Protein AF-A0A7C2PET0-F1 (afdb_monomer)

Nearest PDB structures (foldseek):
  1p65-assembly1_A  TM=3.162E-01  e=4.883E+00  Porcine reproductive and respiratory syndrome virus
  1p65-assembly1_B  TM=2.346E-01  e=8.037E+00  Porcine reproductive and respiratory syndrome virus

Secondary structure (DSSP, 8-state):
----TTTT---GGG---SPPP-HHHHHHHHTTS-TT-EEETTTEEE-----SSHHHHHHHHT-

Sequence (63 aa):
MAECELSDKKCIPCAGGVPPLKGEELRTIHEQLGADWNLVEDHHIDKEYVFDDFLGALKFTNK

Radius of gyration: 18.7 Å; Cα contacts (8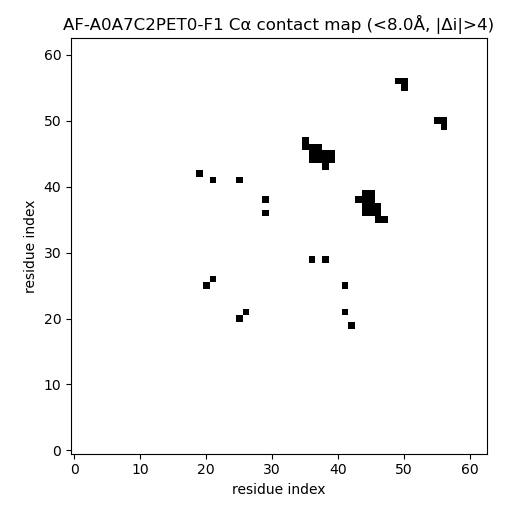 Å, |Δi|>4): 23; chains: 1; bounding box: 40×28×48 Å

pLDDT: mean 84.47, std 13.45, range [49.34, 97.62]

Structure (mmCIF, N/CA/C/O backbone):
data_AF-A0A7C2PET0-F1
#
_entry.id   AF-A0A7C2PET0-F1
#
loop_
_atom_site.group_PDB
_atom_site.id
_atom_site.type_symbol
_atom_site.label_atom_id
_atom_site.label_alt_id
_atom_site.label_comp_id
_atom_site.label_asym_id
_atom_site.label_entity_id
_atom_site.label_seq_id
_atom_site.pdbx_PDB_ins_code
_atom_site.Cartn_x
_atom_site.Cartn_y
_atom_site.Cartn_z
_atom_site.occupancy
_atom_site.B_iso_or_equiv
_atom_site.auth_seq_id
_atom_site.auth_comp_id
_atom_site.auth_asym_id
_atom_site.auth_atom_id
_atom_site.pdbx_PDB_model_num
ATOM 1 N N . MET A 1 1 ? 20.405 -18.667 30.957 1.00 49.34 1 MET A N 1
ATOM 2 C CA . MET A 1 1 ? 19.584 -18.383 29.763 1.00 49.34 1 MET A CA 1
ATOM 3 C C . MET A 1 1 ? 19.707 -16.893 29.536 1.00 49.34 1 MET A C 1
ATOM 5 O O . MET A 1 1 ? 19.484 -16.166 30.491 1.00 49.34 1 MET A O 1
ATOM 9 N N . ALA A 1 2 ? 20.219 -16.455 28.387 1.00 54.66 2 ALA A N 1
ATOM 10 C CA . ALA A 1 2 ? 20.433 -15.031 28.146 1.00 54.66 2 ALA A CA 1
ATOM 11 C C . ALA A 1 2 ? 19.071 -14.349 27.963 1.00 54.66 2 ALA A C 1
ATOM 13 O O . ALA A 1 2 ? 18.349 -14.666 27.020 1.00 54.66 2 ALA A O 1
ATOM 14 N N . GLU A 1 3 ? 18.720 -13.471 28.898 1.00 59.16 3 GLU A N 1
ATOM 15 C CA . GLU A 1 3 ? 17.599 -12.540 28.781 1.00 59.16 3 GLU A CA 1
ATOM 16 C C . GLU A 1 3 ? 17.855 -11.636 27.568 1.00 59.16 3 GLU A C 1
ATOM 18 O O . GLU A 1 3 ? 18.882 -10.961 27.475 1.00 59.16 3 GLU A O 1
ATOM 23 N N . CYS A 1 4 ? 16.966 -11.698 26.576 1.00 67.94 4 CYS A N 1
ATOM 24 C CA . CYS A 1 4 ? 17.032 -10.847 25.398 1.00 67.94 4 CYS A CA 1
ATOM 25 C C . CYS A 1 4 ? 16.169 -9.613 25.667 1.00 67.94 4 CYS A C 1
ATOM 27 O O . CYS A 1 4 ? 14.959 -9.652 25.467 1.00 67.94 4 CYS A O 1
ATOM 29 N N . GLU A 1 5 ? 16.807 -8.516 26.073 1.00 75.19 5 GLU A N 1
ATOM 30 C CA . GLU A 1 5 ? 16.214 -7.194 26.362 1.00 75.19 5 GLU A CA 1
ATOM 31 C C . GLU A 1 5 ? 15.284 -6.646 25.259 1.00 75.19 5 GLU A C 1
ATOM 33 O O . GLU A 1 5 ? 14.488 -5.737 25.484 1.00 75.19 5 GLU A O 1
ATOM 38 N N . LEU A 1 6 ? 15.390 -7.153 24.025 1.00 68.62 6 LEU A N 1
ATOM 39 C CA . LEU A 1 6 ? 14.490 -6.778 22.931 1.00 68.62 6 LEU A CA 1
ATOM 40 C C . LEU A 1 6 ? 13.100 -7.415 23.063 1.00 68.62 6 LEU A C 1
ATOM 42 O O . LEU A 1 6 ? 12.127 -6.808 22.625 1.00 68.62 6 LEU A O 1
ATOM 46 N N . SER A 1 7 ? 13.002 -8.597 23.672 1.00 71.25 7 SER A N 1
ATOM 47 C CA . SER A 1 7 ? 11.747 -9.347 23.862 1.00 71.25 7 SER A CA 1
ATOM 48 C C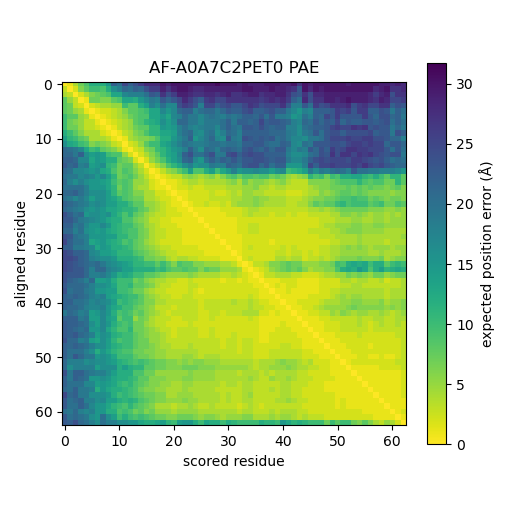 . SER A 1 7 ? 10.773 -8.619 24.789 1.00 71.25 7 SER A C 1
ATOM 50 O O . SER A 1 7 ? 9.562 -8.736 24.626 1.00 71.25 7 SER A O 1
ATOM 52 N N . ASP A 1 8 ? 11.307 -7.843 25.734 1.00 75.19 8 ASP A N 1
ATOM 53 C CA . ASP A 1 8 ? 10.531 -7.118 26.744 1.00 75.19 8 ASP A CA 1
ATOM 54 C C . ASP A 1 8 ? 10.055 -5.741 26.260 1.00 75.19 8 ASP A C 1
ATOM 56 O O . ASP A 1 8 ? 9.249 -5.069 26.914 1.00 75.19 8 ASP A O 1
ATOM 60 N N . LYS A 1 9 ? 10.517 -5.297 25.084 1.00 73.62 9 LYS A N 1
ATOM 61 C CA . LYS A 1 9 ? 10.095 -4.020 24.508 1.00 73.62 9 LYS A CA 1
ATOM 62 C C . LYS A 1 9 ? 8.679 -4.134 23.954 1.00 73.62 9 LYS A C 1
ATOM 64 O O . LYS A 1 9 ? 8.429 -4.764 22.930 1.00 73.62 9 LYS A O 1
ATOM 69 N N . LYS A 1 10 ? 7.741 -3.433 24.594 1.00 65.94 10 LYS A N 1
ATOM 70 C CA . LYS A 1 10 ? 6.386 -3.239 24.064 1.00 65.94 10 LYS A CA 1
ATOM 71 C C . LYS A 1 10 ? 6.414 -2.271 22.880 1.00 65.94 10 LYS A C 1
ATOM 73 O O . LYS A 1 10 ? 6.720 -1.092 23.037 1.00 65.94 10 LYS A O 1
ATOM 78 N N . CYS A 1 11 ? 6.058 -2.767 21.697 1.00 68.94 11 CYS A N 1
ATOM 79 C CA . CYS A 1 11 ? 5.843 -1.956 20.502 1.00 68.94 11 CYS A CA 1
ATOM 80 C C . CYS A 1 11 ? 4.536 -1.151 20.654 1.00 68.94 11 CYS A C 1
ATOM 82 O O . CYS A 1 11 ? 3.443 -1.670 20.444 1.00 68.94 11 CYS A O 1
ATOM 84 N N . ILE A 1 12 ? 4.651 0.111 21.074 1.00 63.38 12 ILE A N 1
ATOM 85 C CA . ILE A 1 12 ? 3.519 1.023 21.324 1.00 63.38 12 ILE A CA 1
ATOM 86 C C . ILE A 1 12 ? 2.783 1.496 20.045 1.00 63.38 12 ILE A C 1
ATOM 88 O O . ILE A 1 12 ? 1.568 1.676 20.132 1.00 63.38 12 ILE A O 1
ATOM 92 N N . PRO A 1 13 ? 3.412 1.657 18.854 1.00 56.25 13 PRO A N 1
ATOM 93 C CA . PRO A 1 13 ? 2.699 2.115 17.651 1.00 56.25 13 PRO A CA 1
ATOM 94 C C . PRO A 1 13 ? 1.494 1.240 17.276 1.00 56.25 13 PRO A C 1
ATOM 96 O O . PRO A 1 13 ? 0.501 1.736 16.757 1.00 56.25 13 PRO A O 1
ATOM 99 N N . CYS A 1 14 ? 1.559 -0.054 17.598 1.00 58.72 14 CYS A N 1
ATOM 100 C CA . CYS A 1 14 ? 0.531 -1.043 17.282 1.00 58.72 14 CYS A CA 1
ATOM 101 C C . CYS A 1 14 ? -0.523 -1.209 18.391 1.00 58.72 14 CYS A C 1
ATOM 103 O O . CYS A 1 14 ? -1.306 -2.153 18.343 1.00 58.72 14 CYS A O 1
ATOM 105 N N . ALA A 1 15 ? -0.577 -0.316 19.387 1.00 59.53 15 ALA A N 1
ATOM 106 C CA . ALA A 1 15 ? -1.570 -0.358 20.467 1.00 59.53 15 ALA A CA 1
ATOM 107 C C . ALA A 1 15 ? -3.006 0.026 20.024 1.00 59.53 15 ALA A C 1
ATOM 109 O O . ALA A 1 15 ? -3.839 0.355 20.861 1.00 59.53 15 ALA A O 1
ATOM 110 N N . GLY A 1 16 ? -3.293 0.016 18.715 1.00 61.78 16 GLY A N 1
ATOM 111 C CA . GLY A 1 16 ? -4.340 -0.820 18.102 1.00 61.78 16 GLY A CA 1
ATOM 112 C C . GLY A 1 16 ? -5.764 -0.805 18.668 1.00 61.78 16 GLY A C 1
ATOM 113 O O . GLY A 1 16 ? -6.470 -1.792 18.512 1.00 61.78 16 GLY A O 1
ATOM 114 N N . GLY A 1 17 ? -6.195 0.262 19.340 1.00 67.62 17 GLY A N 1
ATOM 115 C CA . GLY A 1 17 ? -7.561 0.400 19.863 1.00 67.62 17 GLY A CA 1
ATOM 116 C C . GLY A 1 17 ? -8.552 1.040 18.887 1.00 67.62 17 GLY A C 1
ATOM 117 O O . GLY A 1 17 ? -9.712 1.236 19.241 1.00 67.62 17 GLY A O 1
ATOM 118 N N . VAL A 1 18 ? -8.102 1.415 17.686 1.00 74.75 18 VAL A N 1
ATOM 119 C CA . VAL A 1 18 ? -8.957 2.067 16.691 1.00 74.75 18 VAL A CA 1
ATOM 120 C C . VAL A 1 18 ? -9.688 0.983 15.900 1.00 74.75 18 VAL A 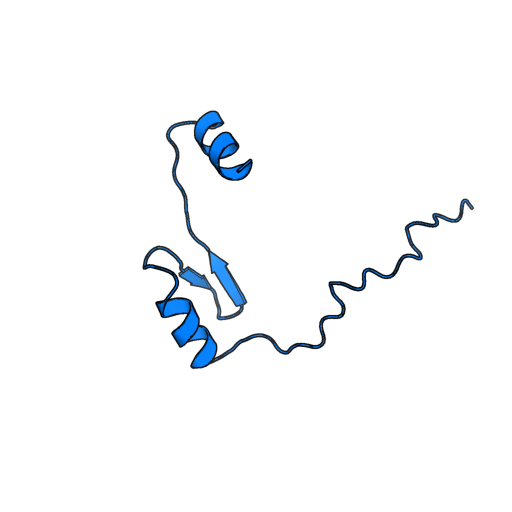C 1
ATOM 122 O O . VAL A 1 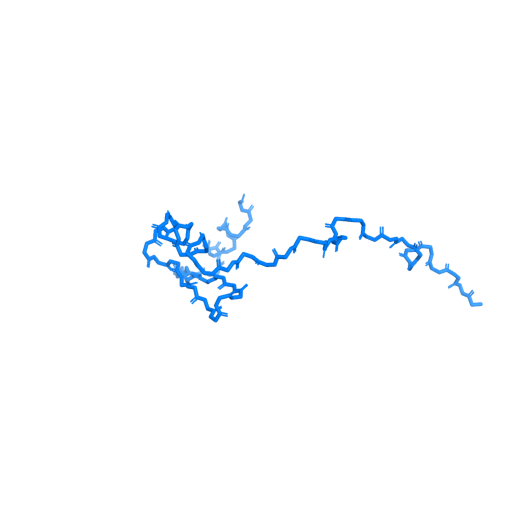18 ? -9.027 0.111 15.329 1.00 74.75 18 VAL A O 1
ATOM 125 N N . PRO A 1 19 ? -11.032 0.992 15.876 1.00 81.50 19 PRO A N 1
ATOM 126 C CA . PRO A 1 19 ? -11.777 0.041 15.073 1.00 81.50 19 PRO A CA 1
ATOM 127 C C . PRO A 1 19 ? -11.429 0.224 13.588 1.00 81.50 19 PRO A C 1
ATOM 129 O O . PRO A 1 19 ? -11.197 1.350 13.146 1.00 81.50 19 PRO A O 1
ATOM 132 N N . PRO A 1 20 ? -11.390 -0.867 12.808 1.00 84.69 20 PRO A N 1
ATOM 133 C CA . PRO A 1 20 ? -11.157 -0.779 11.373 1.00 84.69 20 PRO A CA 1
ATOM 134 C C . PRO A 1 20 ? -12.218 0.103 10.702 1.00 84.69 20 PRO A C 1
ATOM 136 O O . PRO A 1 20 ? -13.397 0.048 11.064 1.00 84.69 20 PRO A O 1
ATOM 139 N N . LEU A 1 21 ? -11.789 0.881 9.708 1.00 87.69 21 LEU A N 1
ATOM 140 C CA . LEU A 1 21 ? -12.662 1.696 8.867 1.00 87.69 21 LEU A CA 1
ATOM 141 C C . LEU A 1 21 ? -13.605 0.789 8.064 1.00 87.69 21 LEU A C 1
ATOM 143 O O . LEU A 1 21 ? -13.154 -0.194 7.481 1.00 87.69 21 LEU A O 1
ATOM 147 N N . LYS A 1 22 ? -14.908 1.093 8.037 1.00 89.12 22 LYS A N 1
ATOM 148 C CA . LYS A 1 22 ? -15.923 0.252 7.380 1.00 89.12 22 LYS A CA 1
ATOM 149 C C . LYS A 1 22 ? -17.038 1.075 6.744 1.00 89.12 22 LYS A C 1
ATOM 151 O O . LYS A 1 22 ? -17.263 2.228 7.103 1.00 89.12 22 LYS A O 1
ATOM 156 N N . GLY A 1 23 ? -17.786 0.438 5.845 1.00 90.69 23 GLY A N 1
ATOM 157 C CA . GLY A 1 23 ? -19.030 0.978 5.304 1.00 90.69 23 GLY A CA 1
ATOM 158 C C . GLY A 1 23 ? -18.824 2.194 4.401 1.00 90.69 23 GLY A C 1
ATOM 159 O O . GLY A 1 23 ? -17.949 2.205 3.540 1.00 90.69 23 GLY A O 1
ATOM 160 N N . GLU A 1 24 ? -19.673 3.207 4.569 1.00 91.75 24 GLU A N 1
ATOM 161 C CA . GLU A 1 24 ? -19.709 4.387 3.697 1.00 91.75 24 GLU A CA 1
ATOM 162 C C . GLU A 1 24 ? -18.425 5.221 3.774 1.00 91.75 24 GLU A C 1
ATOM 164 O O . GLU A 1 24 ? -17.931 5.686 2.749 1.00 91.75 24 GLU A O 1
ATOM 169 N N . GLU A 1 25 ? -17.845 5.362 4.966 1.00 90.62 25 GLU A N 1
ATOM 170 C CA . GLU A 1 25 ? -16.614 6.131 5.168 1.00 90.62 25 GLU A CA 1
ATOM 171 C C . GLU A 1 25 ? -15.425 5.478 4.446 1.00 90.62 25 GLU A C 1
ATOM 173 O O . GLU A 1 25 ? -14.673 6.155 3.745 1.00 90.62 25 GLU A O 1
ATOM 178 N N . LEU A 1 26 ? -15.321 4.144 4.530 1.00 92.69 26 LEU A N 1
ATOM 179 C CA . LEU A 1 26 ? -14.336 3.357 3.784 1.00 92.69 26 LEU A CA 1
ATOM 180 C C . LEU A 1 26 ? -14.465 3.590 2.279 1.00 92.69 26 LEU A C 1
ATOM 182 O O . LEU A 1 26 ? -13.475 3.890 1.616 1.00 92.69 26 LEU A O 1
ATOM 186 N N . ARG A 1 27 ? -15.689 3.498 1.754 1.00 90.31 27 ARG A N 1
ATOM 187 C CA . ARG A 1 27 ? -15.962 3.712 0.330 1.00 90.31 27 ARG A CA 1
ATOM 188 C C . ARG A 1 27 ? -15.662 5.139 -0.117 1.00 90.31 27 ARG A C 1
ATOM 190 O O . ARG A 1 27 ? -15.054 5.323 -1.159 1.00 90.31 27 ARG A O 1
ATOM 197 N N . THR A 1 28 ? -16.024 6.135 0.685 1.00 92.00 28 THR A N 1
ATOM 198 C CA . THR A 1 28 ? -15.805 7.556 0.367 1.00 92.00 28 THR A CA 1
ATOM 199 C C . THR A 1 28 ? -14.319 7.889 0.269 1.00 92.00 28 THR A C 1
ATOM 201 O O . THR A 1 28 ? -13.904 8.686 -0.570 1.00 92.00 28 THR A O 1
ATOM 204 N N . ILE A 1 29 ? -13.501 7.293 1.138 1.00 92.31 29 ILE A N 1
ATOM 205 C CA . ILE A 1 29 ? -12.045 7.448 1.086 1.00 92.31 29 ILE A CA 1
ATOM 206 C C . ILE A 1 29 ? -11.467 6.633 -0.073 1.00 92.31 29 ILE A C 1
ATOM 208 O O . ILE A 1 29 ? -10.605 7.133 -0.790 1.00 92.31 29 ILE A O 1
ATOM 212 N N . HIS A 1 30 ? -11.961 5.413 -0.298 1.00 92.50 30 HIS A N 1
ATOM 213 C CA . HIS A 1 30 ? -11.539 4.578 -1.423 1.00 92.50 30 HIS A CA 1
ATOM 214 C C . HIS A 1 30 ? -11.799 5.252 -2.775 1.00 92.50 30 HIS A C 1
ATOM 216 O O . HIS A 1 30 ? -10.909 5.265 -3.610 1.00 92.50 30 HIS A O 1
ATOM 222 N N . GLU A 1 31 ? -12.934 5.928 -2.954 1.00 91.25 31 GLU A N 1
ATOM 223 C CA . GLU A 1 31 ? -13.261 6.680 -4.176 1.00 91.25 31 GLU A CA 1
ATOM 224 C C . GLU A 1 31 ? -12.294 7.853 -4.456 1.00 91.25 31 GLU A C 1
ATOM 226 O O . GLU A 1 31 ? -12.186 8.313 -5.593 1.00 91.25 31 GLU A O 1
ATOM 231 N N . GLN A 1 32 ? -11.554 8.330 -3.447 1.00 93.31 32 GLN A N 1
ATOM 232 C CA . GLN A 1 32 ? -10.507 9.349 -3.618 1.00 93.31 32 GLN A CA 1
ATOM 233 C C . GLN A 1 32 ? -9.168 8.744 -4.064 1.00 93.31 32 GLN A C 1
ATOM 235 O O . GLN A 1 32 ? -8.324 9.444 -4.632 1.00 93.31 32 GLN A O 1
ATOM 240 N N . LEU A 1 33 ? -8.958 7.451 -3.807 1.00 86.38 33 LEU A N 1
ATOM 241 C CA . LEU A 1 33 ? -7.804 6.695 -4.270 1.00 86.38 33 LEU A CA 1
ATOM 242 C C . LEU A 1 33 ? -8.104 6.307 -5.720 1.00 86.38 33 LEU A C 1
ATOM 244 O O . LEU A 1 33 ? -8.972 5.484 -5.972 1.00 86.38 33 LEU A O 1
ATOM 248 N N . GLY A 1 34 ? -7.449 6.967 -6.681 1.00 82.88 34 GLY A N 1
ATOM 249 C CA . GLY A 1 34 ? -7.764 6.832 -8.112 1.00 82.88 34 GLY A CA 1
ATOM 250 C C . GLY A 1 34 ? -7.939 5.385 -8.604 1.00 82.88 34 GLY A C 1
ATOM 251 O O . GLY A 1 34 ? -7.442 4.449 -7.987 1.00 82.88 34 GLY A O 1
ATOM 252 N N . ALA A 1 35 ? -8.602 5.224 -9.752 1.00 79.94 35 ALA A N 1
ATOM 253 C CA . ALA A 1 35 ? -9.261 3.991 -10.216 1.00 79.94 35 ALA A CA 1
ATOM 254 C C . ALA A 1 35 ? -8.460 2.669 -10.205 1.00 79.94 35 ALA A C 1
ATOM 256 O O . ALA A 1 35 ? -9.063 1.610 -10.331 1.00 79.94 35 ALA A O 1
ATOM 257 N N . ASP A 1 36 ? -7.137 2.705 -10.066 1.00 91.81 36 ASP A N 1
ATOM 258 C CA . ASP A 1 36 ? -6.284 1.512 -10.059 1.00 91.81 36 ASP A CA 1
ATOM 259 C C . ASP A 1 36 ? -6.145 0.861 -8.668 1.00 91.81 36 ASP A C 1
ATOM 261 O O . ASP A 1 36 ? -5.481 -0.168 -8.546 1.00 91.81 36 ASP A O 1
ATOM 265 N N . TRP A 1 37 ? -6.677 1.484 -7.609 1.00 94.56 37 TRP A N 1
ATOM 266 C CA . TRP A 1 37 ? -6.683 0.907 -6.264 1.00 94.56 37 TRP A CA 1
ATOM 267 C C . TRP A 1 37 ? -7.903 0.012 -6.069 1.00 94.56 37 TRP A C 1
ATOM 269 O O . TRP A 1 37 ? -9.040 0.481 -6.126 1.00 94.56 37 TRP A O 1
ATOM 279 N N . ASN A 1 38 ? -7.684 -1.257 -5.747 1.00 93.81 38 ASN A N 1
ATOM 280 C CA . ASN A 1 38 ? -8.754 -2.192 -5.424 1.00 93.81 38 ASN A CA 1
ATOM 281 C C . ASN A 1 38 ? -8.956 -2.25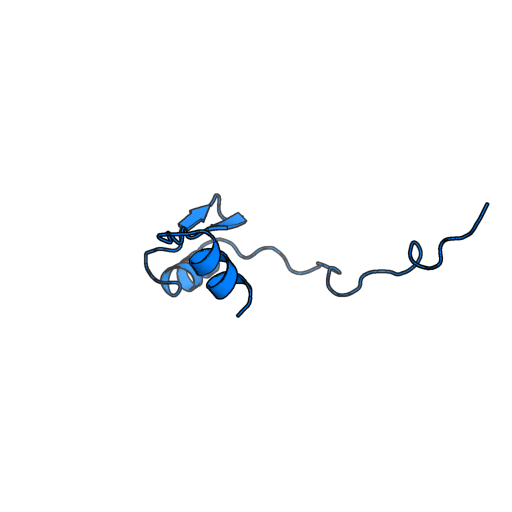7 -3.915 1.00 93.81 38 ASN A C 1
ATOM 283 O O . ASN A 1 38 ? -7.988 -2.317 -3.163 1.00 93.81 38 ASN A O 1
ATOM 287 N N . LEU A 1 39 ? -10.213 -2.281 -3.475 1.00 92.94 39 LEU A N 1
ATOM 288 C CA . LEU A 1 39 ? -10.575 -2.555 -2.088 1.00 92.94 39 LEU A CA 1
ATOM 289 C C . LEU A 1 39 ? -10.916 -4.040 -1.944 1.00 92.94 39 LEU A C 1
ATOM 291 O O . LEU A 1 39 ? -11.903 -4.512 -2.508 1.00 92.94 39 LEU A O 1
ATOM 295 N N . VAL A 1 40 ? -10.102 -4.772 -1.185 1.00 92.75 40 VAL A N 1
ATOM 296 C CA . VAL A 1 40 ? -10.220 -6.222 -1.016 1.00 92.75 40 VAL A CA 1
ATOM 297 C C . VAL A 1 40 ? -10.866 -6.536 0.328 1.00 92.75 40 VAL A C 1
ATOM 299 O O . VAL A 1 40 ? -10.297 -6.270 1.391 1.00 92.75 40 VAL A O 1
ATOM 302 N N . GLU A 1 41 ? -12.068 -7.116 0.257 1.00 90.19 41 GLU A N 1
ATOM 303 C CA . GLU A 1 41 ? -12.845 -7.624 1.401 1.00 90.19 41 GLU A CA 1
ATOM 304 C C . GLU A 1 41 ? -13.023 -6.617 2.555 1.00 90.19 41 GLU A C 1
ATOM 306 O O . GLU A 1 41 ? -13.077 -7.004 3.721 1.00 90.19 41 GLU A O 1
ATOM 311 N N . ASP A 1 42 ? -13.081 -5.315 2.249 1.00 89.50 42 ASP A N 1
ATOM 312 C CA . ASP A 1 42 ? -13.124 -4.227 3.239 1.00 89.50 42 ASP A CA 1
ATOM 313 C C . ASP A 1 42 ? -11.998 -4.300 4.299 1.00 89.50 42 ASP A C 1
ATOM 315 O O . ASP A 1 42 ? -12.144 -3.812 5.422 1.00 89.50 42 ASP A O 1
ATOM 319 N N . HIS A 1 43 ? -10.872 -4.939 3.960 1.00 88.81 43 HIS A N 1
ATOM 320 C CA . HIS A 1 43 ? -9.773 -5.218 4.886 1.00 88.81 43 HIS A CA 1
ATOM 321 C C . HIS A 1 43 ? -8.474 -4.520 4.479 1.00 88.81 43 HIS A C 1
ATOM 323 O O . HIS A 1 43 ? -7.797 -3.939 5.326 1.00 88.81 43 HIS A O 1
ATOM 329 N N . HIS A 1 44 ? -8.120 -4.565 3.197 1.00 91.81 44 HIS A N 1
ATOM 330 C CA . HIS A 1 44 ? -6.925 -3.914 2.666 1.00 91.81 44 HIS A CA 1
ATOM 331 C C . HIS A 1 44 ? -7.175 -3.397 1.253 1.00 91.81 44 HIS A C 1
ATOM 333 O O . HIS A 1 44 ? -8.177 -3.738 0.626 1.00 91.81 44 HIS A O 1
ATOM 339 N N . ILE A 1 45 ? -6.257 -2.565 0.766 1.00 94.31 45 ILE A N 1
ATOM 340 C CA . ILE A 1 45 ? -6.238 -2.126 -0.626 1.00 9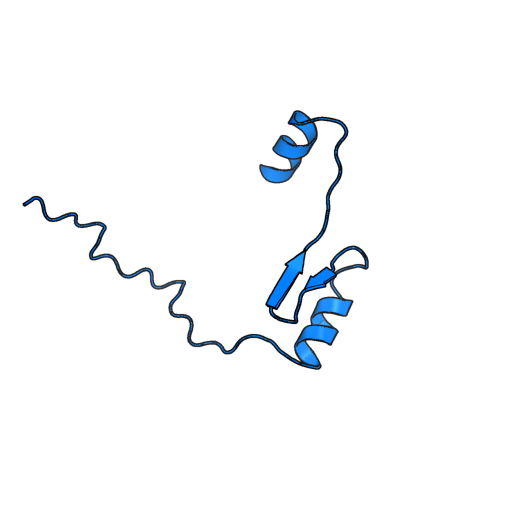4.31 45 ILE A CA 1
ATOM 341 C C . ILE A 1 45 ? -5.009 -2.681 -1.333 1.00 94.31 45 ILE A C 1
ATOM 343 O O . ILE A 1 45 ? -3.951 -2.827 -0.716 1.00 94.31 45 ILE A O 1
ATOM 347 N N . ASP A 1 46 ? -5.138 -2.940 -2.626 1.00 94.75 46 ASP A N 1
ATOM 348 C CA . ASP A 1 46 ? -4.017 -3.289 -3.488 1.00 94.75 46 ASP A CA 1
ATOM 349 C C . ASP A 1 46 ? -3.998 -2.426 -4.752 1.00 94.75 46 ASP A C 1
ATOM 351 O O . ASP A 1 46 ? -4.992 -1.808 -5.133 1.00 94.75 46 ASP A O 1
ATOM 355 N N . LYS A 1 47 ? -2.816 -2.330 -5.357 1.00 94.75 47 LYS A N 1
ATOM 356 C CA . LYS A 1 47 ? -2.616 -1.761 -6.684 1.00 94.75 47 LYS A CA 1
ATOM 357 C C . LYS A 1 47 ? -1.407 -2.430 -7.313 1.00 94.75 47 LYS A C 1
ATOM 359 O O . LYS A 1 47 ? -0.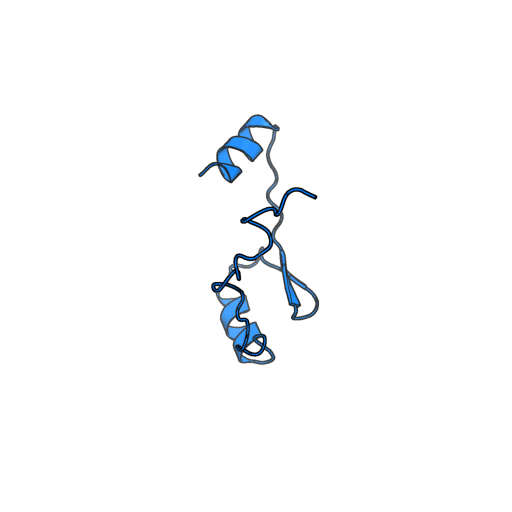352 -2.540 -6.685 1.00 94.75 47 LYS A O 1
ATOM 364 N N . GLU A 1 48 ? -1.550 -2.837 -8.564 1.00 94.38 48 GLU A N 1
ATOM 365 C CA . GLU A 1 48 ? -0.458 -3.413 -9.334 1.00 94.38 48 GLU A CA 1
ATOM 366 C C . GLU A 1 48 ? 0.345 -2.316 -10.048 1.00 94.38 48 GLU A C 1
ATOM 368 O O . GLU A 1 48 ? -0.212 -1.390 -10.642 1.00 94.38 48 GLU A O 1
ATOM 373 N N . TYR A 1 49 ? 1.672 -2.427 -9.992 1.00 93.88 49 TYR A N 1
ATOM 374 C CA . TYR A 1 49 ? 2.598 -1.574 -10.732 1.00 93.88 49 TYR A CA 1
ATOM 375 C C . TYR A 1 49 ? 3.510 -2.461 -11.575 1.00 93.88 49 TYR A C 1
ATOM 377 O O . TYR A 1 49 ? 4.296 -3.243 -11.039 1.00 93.88 49 TYR A O 1
ATOM 385 N N . VAL A 1 50 ? 3.407 -2.326 -12.895 1.00 95.12 50 VAL A N 1
ATOM 386 C CA . VAL A 1 50 ? 4.191 -3.112 -13.851 1.00 95.12 50 VAL A CA 1
ATOM 387 C C . VAL A 1 50 ? 5.400 -2.303 -14.310 1.00 95.12 50 VAL A C 1
ATOM 389 O O . VAL A 1 50 ? 5.282 -1.122 -14.637 1.00 95.12 50 VAL A O 1
ATOM 392 N N . PHE A 1 51 ? 6.561 -2.952 -14.345 1.00 97.25 51 PHE A N 1
ATOM 393 C CA . PHE A 1 51 ? 7.825 -2.375 -14.796 1.00 97.25 51 PHE A CA 1
ATOM 394 C C . PHE A 1 51 ? 8.485 -3.306 -15.813 1.00 97.25 51 PHE A C 1
ATOM 396 O O . PHE A 1 51 ? 8.348 -4.525 -15.713 1.00 97.25 51 PHE A O 1
ATOM 403 N N . ASP A 1 52 ? 9.239 -2.734 -16.752 1.00 97.50 52 ASP A N 1
ATOM 404 C CA . ASP A 1 52 ? 9.933 -3.499 -17.798 1.00 97.50 52 ASP A CA 1
ATOM 405 C C . ASP A 1 52 ? 11.060 -4.383 -17.239 1.00 97.50 52 ASP A C 1
ATOM 407 O O . ASP A 1 52 ? 11.406 -5.410 -17.825 1.00 97.50 52 ASP A O 1
ATOM 411 N N . ASP A 1 53 ? 11.647 -3.990 -16.103 1.00 96.88 53 ASP A N 1
ATOM 412 C CA . ASP A 1 53 ? 12.730 -4.720 -15.457 1.00 96.88 53 ASP A CA 1
ATOM 413 C C . ASP A 1 53 ? 12.733 -4.575 -13.923 1.00 96.88 53 ASP A C 1
ATOM 415 O O . ASP A 1 53 ? 12.062 -3.730 -13.319 1.00 96.88 53 ASP A O 1
ATOM 419 N N . PHE A 1 54 ? 13.535 -5.427 -13.278 1.00 97.56 54 PHE A N 1
ATOM 420 C CA . PHE A 1 54 ? 13.702 -5.443 -11.826 1.00 97.56 54 PHE A CA 1
ATOM 421 C C . PHE A 1 54 ? 14.295 -4.137 -11.276 1.00 97.56 54 PHE A C 1
ATOM 423 O O . PHE A 1 54 ? 13.938 -3.708 -10.179 1.00 97.56 54 PHE A O 1
ATOM 430 N N . LEU A 1 55 ? 15.203 -3.491 -12.015 1.00 97.56 55 LEU A N 1
ATOM 431 C CA . LEU A 1 55 ? 15.860 -2.270 -11.555 1.00 97.56 55 LEU A CA 1
ATOM 432 C C . LEU A 1 55 ? 14.866 -1.101 -11.488 1.00 97.56 55 LEU A C 1
ATOM 434 O O . LEU A 1 55 ? 14.945 -0.291 -10.565 1.00 97.56 55 LEU A O 1
ATOM 438 N N . GLY A 1 56 ? 13.935 -1.018 -12.438 1.00 97.62 56 GLY A N 1
ATOM 439 C CA . GLY A 1 56 ? 12.832 -0.064 -12.465 1.00 97.62 56 GLY A CA 1
ATOM 440 C C . GLY A 1 56 ? 11.912 -0.238 -11.263 1.00 97.62 56 GLY A C 1
ATOM 441 O O . GLY A 1 56 ? 11.685 0.729 -10.533 1.00 97.62 56 GLY A O 1
ATOM 442 N N . ALA A 1 57 ? 11.485 -1.475 -10.996 1.00 97.31 57 ALA A N 1
ATOM 443 C CA . ALA A 1 57 ? 10.673 -1.795 -9.824 1.00 97.31 57 ALA A CA 1
ATOM 444 C C . ALA A 1 57 ? 11.396 -1.434 -8.513 1.00 97.31 57 ALA A C 1
ATOM 446 O O . ALA A 1 57 ? 10.841 -0.749 -7.657 1.00 97.31 57 ALA A O 1
ATOM 447 N N . LEU A 1 58 ? 12.673 -1.805 -8.373 1.00 97.62 58 LEU A N 1
ATOM 448 C CA . LEU A 1 58 ? 13.451 -1.525 -7.164 1.00 97.62 58 LEU A CA 1
ATOM 449 C C . LEU A 1 58 ? 13.673 -0.019 -6.939 1.00 97.62 58 LEU A C 1
ATOM 451 O O . LEU A 1 58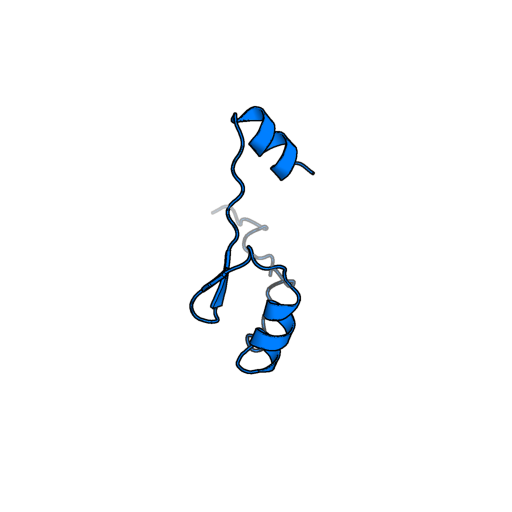 ? 13.634 0.453 -5.803 1.00 97.62 58 LEU A O 1
ATOM 455 N N . LYS A 1 59 ? 13.895 0.753 -8.011 1.00 97.44 59 LYS A N 1
ATOM 456 C CA . LYS A 1 59 ? 14.003 2.220 -7.936 1.00 97.44 59 LYS A CA 1
ATOM 457 C C . LYS A 1 59 ? 12.700 2.879 -7.495 1.00 97.44 59 LYS A C 1
ATOM 459 O O . LYS A 1 59 ? 12.771 3.911 -6.838 1.00 97.44 59 LYS A O 1
ATOM 464 N N . PHE A 1 60 ? 11.548 2.335 -7.885 1.00 96.12 60 PHE A N 1
ATOM 465 C CA . PHE A 1 60 ? 10.247 2.809 -7.418 1.00 96.12 60 PHE A CA 1
ATOM 466 C C . PHE A 1 60 ? 10.060 2.520 -5.924 1.00 96.12 60 PHE A C 1
ATOM 468 O O . PHE A 1 60 ? 9.735 3.437 -5.182 1.00 96.12 60 PHE A O 1
ATOM 475 N N . THR A 1 61 ? 10.355 1.296 -5.475 1.00 95.81 61 THR A N 1
ATOM 476 C CA . THR A 1 61 ? 10.194 0.883 -4.068 1.00 95.81 61 THR A CA 1
ATOM 477 C C . THR A 1 61 ? 11.086 1.654 -3.093 1.00 95.81 61 THR A C 1
ATOM 479 O O . THR A 1 61 ? 10.705 1.867 -1.948 1.00 95.81 61 THR A O 1
ATOM 482 N N . ASN A 1 62 ? 12.285 2.054 -3.521 1.00 96.19 62 ASN A N 1
ATOM 483 C CA . ASN A 1 62 ? 13.262 2.732 -2.660 1.00 96.19 62 ASN A CA 1
ATOM 484 C C . ASN A 1 62 ? 13.102 4.264 -2.601 1.00 96.19 62 ASN A C 1
ATOM 486 O O . ASN A 1 62 ? 14.003 4.942 -2.101 1.00 96.19 62 ASN A O 1
ATOM 490 N N . LYS A 1 63 ? 12.022 4.818 -3.155 1.00 82.12 63 LYS A N 1
ATOM 491 C CA . LYS A 1 63 ? 11.678 6.242 -3.048 1.00 82.12 63 LYS A CA 1
ATOM 492 C C . LYS A 1 63 ? 10.588 6.450 -2.012 1.00 82.12 63 LYS A C 1
ATOM 494 O O . LYS A 1 63 ? 10.677 7.490 -1.325 1.00 82.12 63 LYS A O 1
#

Solvent-accessible surface area (backbone atoms only — not comparable to full-a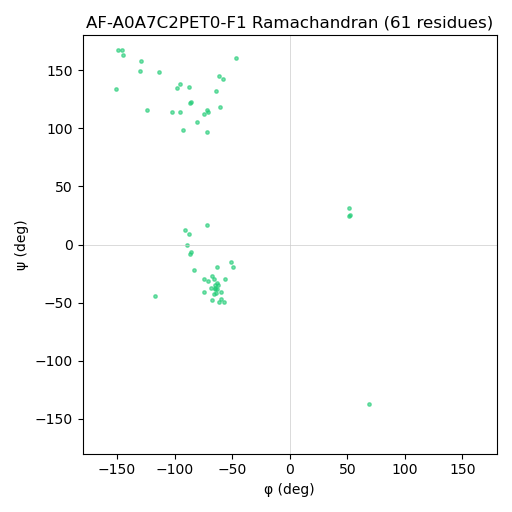tom values): 4361 Å² total; per-residue (Å²): 131,87,82,60,78,71,78,76,58,79,71,64,92,69,65,75,77,72,77,81,70,57,69,68,64,40,50,60,55,49,73,69,46,58,94,68,52,44,77,48,90,80,74,49,72,50,66,89,83,89,58,101,44,70,67,59,46,50,58,60,74,75,107

Foldseek 3Di:
DDDDPVVPDDPPVPVPPDDQDDDPRLVVVVVVVPDQWDCDPSPDIDGDDDDPDPVVVVVVVVD

Mean predicted aligned error: 9.67 Å